Protein AF-A0A7W0NU96-F1 (afdb_monomer)

Sequence (80 aa):
ETVIEIDGPNGKMPVKYKAAMEASKATLSATRTLSGPMGDITMTTKDSWSLSAEGKTLTVVREQSTPRGTNSSTMVFAKK

Structure (mmCIF, N/CA/C/O backbone):
data_AF-A0A7W0NU96-F1
#
_entry.id   AF-A0A7W0NU96-F1
#
loop_
_atom_site.group_PDB
_atom_site.id
_atom_site.type_symbol
_atom_site.label_atom_id
_atom_site.label_alt_id
_atom_site.label_comp_id
_atom_site.label_asym_id
_atom_site.label_entity_id
_atom_site.label_seq_id
_atom_site.pdbx_PDB_ins_code
_atom_site.Cartn_x
_atom_site.Cartn_y
_atom_site.Cartn_z
_atom_site.occupancy
_atom_site.B_iso_or_equiv
_atom_site.auth_seq_id
_atom_site.auth_comp_id
_atom_site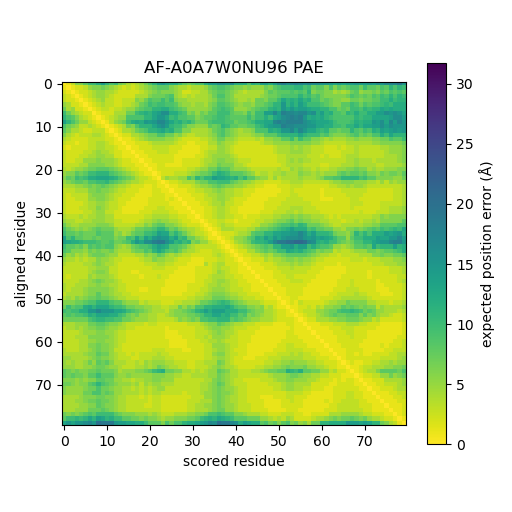.auth_asym_id
_atom_site.auth_atom_id
_atom_site.pdbx_PDB_model_num
ATOM 1 N N . GLU A 1 1 ? 11.660 -5.567 7.175 1.00 77.56 1 GLU A N 1
ATOM 2 C CA . GLU A 1 1 ? 11.520 -5.553 5.703 1.00 77.56 1 GLU A CA 1
ATOM 3 C C . GLU A 1 1 ? 11.479 -6.998 5.253 1.00 77.56 1 GLU A C 1
ATOM 5 O O . GLU A 1 1 ? 12.316 -7.768 5.706 1.00 77.56 1 GLU A O 1
ATOM 10 N N . THR A 1 2 ? 10.481 -7.368 4.458 1.00 89.25 2 THR A N 1
ATOM 11 C CA . THR A 1 2 ? 10.255 -8.744 4.001 1.00 8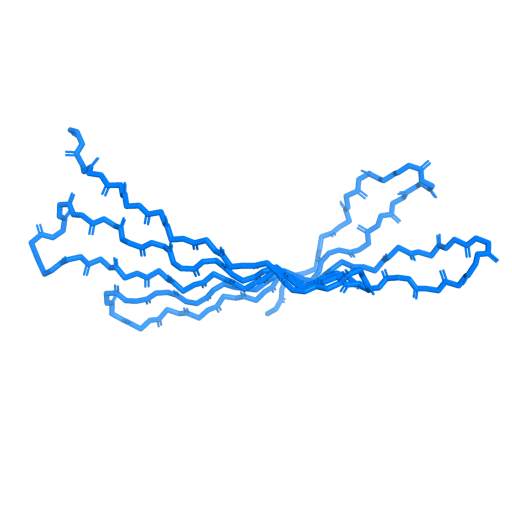9.25 2 THR A CA 1
ATOM 12 C C . THR A 1 2 ? 10.368 -8.764 2.488 1.00 89.25 2 THR A C 1
ATOM 14 O O . THR A 1 2 ? 9.723 -7.957 1.825 1.00 89.25 2 THR A O 1
ATOM 17 N N . VAL A 1 3 ? 11.175 -9.663 1.932 1.00 89.62 3 VAL A N 1
ATOM 18 C CA . VAL A 1 3 ? 11.322 -9.818 0.480 1.00 89.62 3 VAL A CA 1
ATOM 19 C C . VAL A 1 3 ? 10.710 -11.147 0.071 1.00 89.62 3 VAL A C 1
ATOM 21 O O . VAL A 1 3 ? 11.026 -12.171 0.669 1.00 89.62 3 VAL A O 1
ATOM 24 N N . ILE A 1 4 ? 9.816 -11.122 -0.915 1.00 89.19 4 ILE A N 1
ATOM 25 C CA . ILE A 1 4 ? 9.145 -12.317 -1.438 1.00 89.19 4 ILE A CA 1
ATOM 26 C C . ILE A 1 4 ? 9.305 -12.323 -2.954 1.00 89.19 4 ILE A C 1
ATOM 28 O O . ILE A 1 4 ? 9.125 -11.291 -3.597 1.00 89.19 4 ILE A O 1
ATOM 32 N N . GLU A 1 5 ? 9.637 -13.476 -3.523 1.00 87.12 5 GLU A N 1
ATOM 33 C CA . GLU A 1 5 ? 9.612 -13.679 -4.969 1.00 87.12 5 GLU A CA 1
ATOM 34 C C . GLU A 1 5 ? 8.191 -14.034 -5.410 1.00 87.12 5 GLU A C 1
ATOM 36 O O . GLU A 1 5 ? 7.596 -14.975 -4.886 1.00 87.12 5 GLU A O 1
ATOM 41 N N . ILE A 1 6 ? 7.651 -13.289 -6.370 1.00 85.69 6 ILE A N 1
ATOM 42 C CA . ILE A 1 6 ? 6.374 -13.605 -7.017 1.00 85.69 6 ILE A CA 1
ATOM 43 C C . ILE A 1 6 ? 6.614 -13.956 -8.481 1.00 85.69 6 ILE A C 1
ATOM 45 O O . ILE A 1 6 ? 7.513 -13.398 -9.110 1.00 85.69 6 ILE A O 1
ATOM 49 N N . ASP A 1 7 ? 5.801 -14.842 -9.044 1.00 83.38 7 ASP A N 1
ATOM 50 C CA . ASP A 1 7 ? 5.874 -15.142 -10.472 1.00 83.38 7 ASP A CA 1
ATOM 51 C C . ASP A 1 7 ? 5.401 -13.930 -11.286 1.00 83.38 7 ASP A C 1
ATOM 53 O O . ASP A 1 7 ? 4.293 -13.418 -11.108 1.00 83.38 7 ASP A O 1
ATOM 57 N N . GLY A 1 8 ? 6.273 -13.439 -12.163 1.00 76.38 8 GLY A N 1
ATOM 58 C CA . GLY A 1 8 ? 6.007 -12.348 -13.089 1.00 76.38 8 GLY A CA 1
ATOM 59 C C . GLY A 1 8 ? 6.075 -12.804 -14.551 1.00 76.38 8 GLY A C 1
ATOM 60 O O . GLY A 1 8 ? 6.537 -13.908 -14.842 1.00 76.38 8 GLY A O 1
ATOM 61 N N . PRO A 1 9 ? 5.669 -11.941 -15.502 1.00 70.12 9 PRO A N 1
ATOM 62 C CA . PRO A 1 9 ? 5.653 -12.277 -16.930 1.00 70.12 9 PRO A CA 1
ATOM 63 C C . PRO A 1 9 ? 7.007 -12.727 -17.503 1.00 70.12 9 PRO A C 1
ATOM 65 O O . PRO A 1 9 ? 7.035 -13.468 -18.478 1.00 70.12 9 PRO A O 1
ATOM 68 N N . ASN A 1 10 ? 8.117 -12.307 -16.885 1.00 76.81 10 ASN A N 1
ATOM 69 C CA . ASN A 1 10 ? 9.488 -12.623 -17.301 1.00 76.81 10 ASN A CA 1
ATOM 70 C C . ASN A 1 10 ? 10.231 -13.496 -16.268 1.00 76.81 10 ASN A C 1
ATOM 72 O O . ASN A 1 10 ? 11.456 -13.449 -16.185 1.00 76.81 10 ASN A O 1
ATOM 76 N N . GLY A 1 11 ? 9.500 -14.264 -15.455 1.00 80.75 11 GLY A N 1
ATOM 77 C CA . GLY A 1 11 ? 10.055 -15.069 -14.367 1.00 80.75 11 GLY A CA 1
ATOM 78 C C . GLY A 1 11 ? 9.853 -14.432 -12.995 1.00 80.75 11 GLY A C 1
ATOM 79 O O . GLY A 1 11 ? 9.027 -13.535 -12.818 1.00 80.75 11 GLY A O 1
ATOM 80 N N . LYS A 1 12 ? 10.587 -14.930 -12.000 1.00 82.62 12 LYS A N 1
ATOM 81 C CA . LYS A 1 12 ? 10.431 -14.500 -10.610 1.00 82.62 12 LYS A CA 1
ATOM 82 C C . LYS A 1 12 ? 10.835 -13.041 -10.418 1.00 82.62 12 LYS A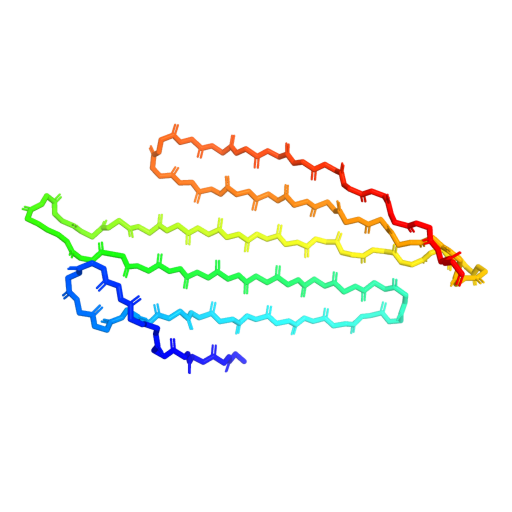 C 1
ATOM 84 O O . LYS A 1 12 ? 11.901 -12.613 -10.851 1.00 82.62 12 LYS A O 1
ATOM 89 N N . MET A 1 13 ? 9.991 -12.295 -9.720 1.00 84.19 13 MET A N 1
ATOM 90 C CA . MET A 1 13 ? 10.176 -10.884 -9.416 1.00 84.19 13 MET A CA 1
ATOM 91 C C . MET A 1 13 ? 10.252 -10.680 -7.903 1.00 84.19 13 MET A C 1
ATOM 93 O O . MET A 1 13 ? 9.302 -11.033 -7.198 1.00 84.19 13 MET A O 1
ATOM 97 N N . PRO A 1 14 ? 11.332 -10.080 -7.379 1.00 87.12 14 PRO A N 1
ATOM 98 C CA . PRO A 1 14 ? 11.407 -9.750 -5.968 1.00 87.12 14 PRO A CA 1
ATOM 99 C C . PRO A 1 14 ? 10.484 -8.570 -5.648 1.00 87.12 14 PRO A C 1
ATOM 101 O O . PRO A 1 14 ? 10.532 -7.515 -6.289 1.00 87.12 14 PRO A O 1
ATOM 104 N N . VAL A 1 15 ? 9.675 -8.726 -4.604 1.00 91.44 15 VAL A N 1
ATOM 105 C CA . VAL A 1 15 ? 8.858 -7.657 -4.029 1.00 91.44 15 VAL A CA 1
ATOM 106 C C . VAL A 1 15 ? 9.301 -7.410 -2.600 1.00 91.44 15 VAL A C 1
ATOM 108 O O . VAL A 1 15 ? 9.318 -8.321 -1.772 1.00 91.44 15 VAL A O 1
ATOM 111 N N . LYS A 1 16 ? 9.660 -6.159 -2.311 1.00 94.38 16 LYS A N 1
ATOM 112 C CA . LYS A 1 16 ? 10.044 -5.702 -0.975 1.00 94.38 16 LYS A CA 1
ATOM 113 C C . LYS A 1 16 ? 8.830 -5.118 -0.275 1.00 94.38 16 LYS A C 1
ATOM 115 O O . LYS A 1 16 ? 8.265 -4.134 -0.745 1.00 94.38 16 LYS A O 1
ATOM 120 N N . TYR A 1 17 ? 8.474 -5.693 0.862 1.00 95.44 17 TYR A N 1
ATOM 121 C CA . TYR A 1 17 ? 7.410 -5.227 1.737 1.00 95.44 17 TYR A CA 1
ATOM 122 C C . TYR A 1 17 ? 7.989 -4.602 3.007 1.00 95.44 17 TYR A C 1
ATOM 124 O O . TYR A 1 17 ? 8.877 -5.161 3.662 1.00 95.44 17 TYR A O 1
ATOM 132 N N . LYS A 1 18 ? 7.448 -3.452 3.406 1.00 96.06 18 LYS A N 1
ATOM 133 C CA . LYS A 1 18 ? 7.668 -2.869 4.734 1.00 96.06 18 LYS A CA 1
ATOM 134 C C . LYS A 1 18 ? 6.326 -2.538 5.354 1.00 96.06 18 LYS A C 1
ATOM 136 O O . LYS A 1 18 ? 5.442 -2.038 4.666 1.00 96.06 18 LYS A O 1
ATOM 141 N N . ALA A 1 19 ? 6.206 -2.790 6.647 1.00 95.25 19 ALA A N 1
ATOM 142 C CA . ALA A 1 19 ? 5.059 -2.391 7.436 1.00 95.25 19 ALA A CA 1
ATOM 143 C C . ALA A 1 19 ? 5.547 -1.765 8.742 1.00 95.25 19 ALA A C 1
ATOM 145 O O . ALA A 1 19 ? 6.526 -2.239 9.323 1.00 95.25 19 ALA A O 1
ATOM 146 N N . ALA A 1 20 ? 4.864 -0.720 9.190 1.00 95.81 20 ALA A N 1
ATOM 147 C CA . ALA A 1 20 ? 4.998 -0.162 10.526 1.00 95.81 20 ALA A CA 1
ATOM 148 C C . ALA A 1 20 ? 3.597 0.060 11.097 1.00 95.81 20 ALA A C 1
ATOM 150 O O . ALA A 1 20 ? 2.701 0.504 10.380 1.00 95.81 20 ALA A O 1
ATOM 151 N N . MET A 1 21 ? 3.398 -0.272 12.370 1.00 94.31 21 MET A N 1
ATOM 152 C CA . MET A 1 21 ? 2.124 -0.076 13.058 1.00 94.31 21 MET A CA 1
ATOM 153 C C . MET A 1 21 ? 2.315 0.807 14.282 1.00 94.31 21 MET A C 1
ATOM 155 O O . MET A 1 21 ? 3.256 0.620 15.048 1.00 94.31 21 MET A O 1
ATOM 159 N N . GLU A 1 22 ? 1.386 1.736 14.468 1.00 92.50 22 GLU A N 1
ATOM 160 C CA . GLU A 1 22 ? 1.344 2.694 15.566 1.00 92.50 22 GLU A CA 1
ATOM 161 C C . GLU A 1 22 ? -0.097 2.788 16.072 1.00 92.50 22 GLU A C 1
ATOM 163 O O . GLU A 1 22 ? -0.931 3.488 15.496 1.00 92.50 22 GLU A O 1
ATOM 168 N N . ALA A 1 23 ? -0.405 2.063 17.149 1.00 90.44 23 ALA A N 1
ATOM 169 C CA . ALA A 1 23 ? -1.737 2.007 17.756 1.00 90.44 23 ALA A CA 1
ATOM 170 C C . ALA A 1 23 ? -2.863 1.720 16.735 1.00 90.44 23 ALA A C 1
ATOM 172 O O . ALA A 1 23 ? -3.028 0.581 16.306 1.00 90.44 23 ALA A O 1
ATOM 173 N N . SER A 1 24 ? -3.640 2.739 16.350 1.00 92.31 24 SER A N 1
ATOM 174 C CA . SER A 1 24 ? -4.758 2.644 15.400 1.00 92.31 24 SER A CA 1
ATOM 175 C C . SER A 1 24 ? -4.371 2.922 13.944 1.00 92.31 24 SER A C 1
ATOM 177 O O . SER A 1 24 ? -5.248 3.015 13.082 1.00 92.31 24 SER A O 1
ATOM 179 N N . LYS A 1 25 ? -3.075 3.076 13.652 1.00 95.06 25 LYS A N 1
ATOM 180 C CA . LYS A 1 25 ? -2.553 3.342 12.312 1.00 95.06 25 LYS A CA 1
ATOM 181 C C . LYS A 1 25 ? -1.581 2.257 11.874 1.00 95.06 25 LYS A C 1
ATOM 183 O O . LYS A 1 25 ? -0.785 1.760 12.667 1.00 95.06 25 LYS A O 1
ATOM 188 N N . ALA A 1 26 ? -1.603 1.937 10.589 1.00 96.81 26 ALA A N 1
ATOM 189 C CA . ALA A 1 26 ? -0.571 1.129 9.958 1.00 96.81 26 ALA A CA 1
ATOM 190 C C . ALA A 1 26 ? -0.110 1.807 8.671 1.00 96.81 26 ALA A C 1
ATOM 192 O O . ALA A 1 26 ? -0.912 2.361 7.927 1.00 96.81 26 ALA A O 1
ATOM 193 N N . THR A 1 27 ? 1.186 1.761 8.400 1.00 96.88 27 THR A N 1
ATOM 194 C CA . THR A 1 27 ? 1.752 2.147 7.111 1.00 96.88 27 THR A CA 1
ATOM 195 C C . THR A 1 27 ? 2.331 0.906 6.464 1.00 96.88 27 THR A C 1
ATOM 197 O O . THR A 1 27 ? 3.081 0.157 7.090 1.00 96.88 27 THR A O 1
ATOM 200 N N . LEU A 1 28 ? 1.956 0.661 5.217 1.00 97.00 28 LEU A N 1
ATOM 201 C CA . LEU A 1 28 ? 2.454 -0.445 4.420 1.00 97.00 28 LEU A CA 1
ATOM 202 C C . LEU A 1 28 ? 3.101 0.122 3.167 1.00 97.00 28 LEU A C 1
ATOM 204 O O . LEU A 1 28 ? 2.629 1.097 2.589 1.00 97.00 28 LEU A O 1
ATOM 208 N N . SER A 1 29 ? 4.183 -0.498 2.724 1.00 96.56 29 SER A N 1
ATOM 209 C CA . SER A 1 29 ? 4.769 -0.207 1.426 1.00 96.56 29 SER A CA 1
ATOM 210 C C . SER A 1 29 ? 5.201 -1.482 0.730 1.00 96.56 29 SER A C 1
ATOM 212 O O . SER A 1 29 ? 5.683 -2.419 1.367 1.00 96.56 29 SER A O 1
ATOM 214 N N . ALA A 1 30 ? 5.010 -1.500 -0.582 1.00 95.81 30 ALA A N 1
ATOM 215 C CA . 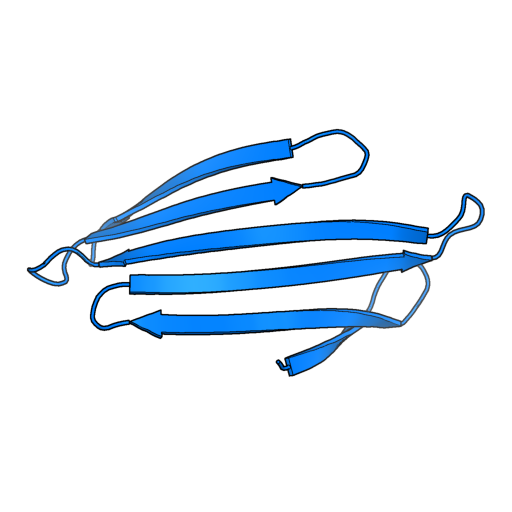ALA A 1 30 ? 5.439 -2.560 -1.471 1.00 95.81 30 ALA A CA 1
ATOM 216 C C . ALA A 1 30 ? 6.206 -1.937 -2.635 1.00 95.81 30 ALA A C 1
ATOM 218 O O . ALA A 1 30 ? 5.676 -1.074 -3.338 1.00 95.81 30 ALA A O 1
ATOM 219 N N . THR A 1 31 ? 7.435 -2.386 -2.855 1.00 94.94 31 THR A N 1
ATOM 220 C CA . THR A 1 31 ? 8.256 -1.985 -3.998 1.00 94.94 31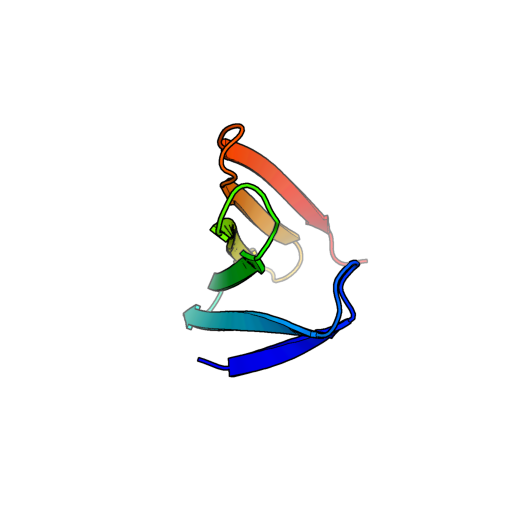 THR A CA 1
ATOM 221 C C . THR A 1 31 ? 8.557 -3.211 -4.838 1.00 94.94 31 THR A C 1
ATOM 223 O O . THR A 1 31 ? 9.070 -4.209 -4.332 1.00 94.94 31 THR A O 1
ATOM 226 N N . ARG A 1 32 ? 8.240 -3.124 -6.127 1.00 91.56 32 ARG A N 1
ATOM 227 C CA . ARG A 1 32 ? 8.514 -4.156 -7.128 1.00 91.56 32 ARG A CA 1
ATOM 228 C C . ARG A 1 32 ? 9.366 -3.567 -8.239 1.00 91.56 32 ARG A C 1
ATOM 230 O O . ARG A 1 32 ? 9.102 -2.446 -8.678 1.00 91.56 32 ARG A O 1
ATOM 237 N N . THR A 1 33 ? 10.347 -4.332 -8.691 1.00 87.38 33 THR A N 1
ATOM 238 C CA . THR A 1 33 ? 11.223 -3.952 -9.798 1.00 87.38 33 THR A CA 1
ATOM 239 C C . THR A 1 33 ? 11.095 -4.995 -10.898 1.00 87.38 33 THR A C 1
ATOM 241 O O . THR A 1 33 ? 11.322 -6.179 -10.671 1.00 87.38 33 THR A O 1
ATOM 244 N N . LEU A 1 34 ? 10.677 -4.542 -12.074 1.00 83.75 34 LEU A N 1
ATOM 245 C CA . LEU A 1 34 ? 10.554 -5.317 -13.299 1.00 83.75 34 LEU A CA 1
ATOM 246 C C . LEU A 1 34 ? 11.762 -5.020 -14.183 1.00 83.75 34 LEU A C 1
ATOM 248 O O . LEU A 1 34 ? 11.889 -3.897 -14.662 1.00 83.75 34 LEU A O 1
ATOM 252 N N . SER A 1 35 ? 12.596 -6.016 -14.453 1.00 80.44 35 SER A N 1
ATOM 253 C CA . SER A 1 35 ? 13.647 -5.900 -15.464 1.00 80.44 35 SER A CA 1
ATOM 254 C C . SER A 1 35 ? 13.100 -6.330 -16.825 1.00 80.44 35 SER A C 1
ATOM 256 O O . SER A 1 35 ? 12.528 -7.415 -16.969 1.00 80.44 35 SER A O 1
ATOM 258 N N . GLY A 1 36 ? 13.235 -5.467 -17.829 1.00 76.44 36 GLY A N 1
ATOM 259 C CA . GLY A 1 36 ? 12.836 -5.757 -19.204 1.00 76.44 36 GLY A CA 1
ATOM 260 C C . GLY A 1 36 ? 13.855 -5.248 -20.224 1.00 76.44 36 GLY A C 1
ATOM 261 O O . GLY A 1 36 ? 14.811 -4.571 -19.854 1.00 76.44 36 GLY A O 1
ATOM 262 N N . PRO A 1 37 ? 13.643 -5.513 -21.527 1.00 76.12 37 PRO A N 1
ATOM 263 C CA . PRO A 1 37 ? 14.551 -5.066 -22.591 1.00 76.12 37 PRO A CA 1
ATOM 264 C C . PRO A 1 37 ? 14.768 -3.543 -22.637 1.00 76.12 37 PRO A C 1
ATOM 266 O O . PRO A 1 37 ? 15.771 -3.076 -23.159 1.00 76.12 37 PRO A O 1
ATOM 269 N N . MET A 1 38 ? 13.827 -2.776 -22.078 1.00 78.75 38 MET A N 1
ATOM 270 C CA . MET A 1 38 ? 13.866 -1.312 -21.981 1.00 78.75 38 MET A CA 1
ATOM 271 C C . MET A 1 38 ? 14.490 -0.801 -20.665 1.00 78.75 38 MET A C 1
ATOM 273 O O . MET A 1 38 ? 14.414 0.394 -20.387 1.00 78.75 38 MET A O 1
ATOM 277 N N . GLY A 1 39 ? 15.081 -1.682 -19.851 1.00 82.56 39 GLY A N 1
ATOM 278 C CA . GLY A 1 39 ? 15.657 -1.368 -18.541 1.00 82.56 39 GLY A CA 1
ATOM 279 C C . GLY A 1 39 ? 14.753 -1.726 -17.356 1.00 82.56 39 GLY A C 1
ATOM 280 O O . GLY A 1 39 ? 13.700 -2.354 -17.513 1.00 82.56 39 GLY A O 1
ATOM 281 N N . ASP A 1 40 ? 15.189 -1.331 -16.159 1.00 85.88 40 ASP A N 1
ATOM 282 C CA . ASP A 1 40 ? 14.490 -1.611 -14.905 1.00 85.88 40 ASP A CA 1
ATOM 283 C C . ASP A 1 40 ? 13.360 -0.609 -14.647 1.00 85.88 40 ASP A C 1
ATOM 285 O O . ASP A 1 40 ? 13.555 0.606 -14.590 1.00 85.88 40 ASP A O 1
ATOM 289 N N . ILE A 1 41 ? 12.159 -1.133 -14.419 1.00 88.31 41 ILE A N 1
ATOM 290 C CA . ILE A 1 41 ? 10.970 -0.374 -14.046 1.00 88.31 41 ILE A CA 1
ATOM 291 C C . ILE A 1 41 ? 10.646 -0.657 -12.586 1.00 88.31 41 ILE A C 1
ATOM 293 O O . ILE A 1 41 ? 10.316 -1.780 -12.217 1.00 88.31 41 ILE A O 1
ATOM 297 N N . THR A 1 42 ? 10.670 0.381 -11.752 1.00 90.81 42 THR A N 1
ATOM 298 C CA . THR A 1 42 ? 10.255 0.274 -10.349 1.00 90.81 42 THR A CA 1
ATOM 299 C C . THR A 1 42 ? 8.846 0.821 -10.163 1.00 90.81 42 THR A C 1
ATOM 301 O O . THR A 1 42 ? 8.510 1.897 -10.653 1.00 90.81 42 THR A O 1
ATOM 304 N N . MET A 1 43 ? 8.018 0.086 -9.426 1.00 93.25 43 MET A N 1
ATOM 305 C CA . MET A 1 43 ? 6.694 0.529 -9.000 1.00 93.25 43 MET A CA 1
ATOM 306 C C . MET A 1 43 ? 6.616 0.446 -7.482 1.00 93.25 43 MET A C 1
ATOM 308 O O . MET A 1 43 ? 6.983 -0.571 -6.890 1.00 93.25 43 MET A O 1
ATOM 312 N N . THR A 1 44 ? 6.091 1.495 -6.857 1.00 96.06 44 THR A N 1
ATOM 313 C CA . THR A 1 44 ? 5.916 1.557 -5.404 1.00 96.06 44 THR A CA 1
ATOM 314 C C . THR A 1 44 ? 4.448 1.756 -5.074 1.00 96.06 44 THR A C 1
ATOM 316 O O . THR A 1 44 ? 3.771 2.570 -5.692 1.00 96.06 44 THR A O 1
ATOM 319 N N . THR A 1 45 ? 3.942 1.010 -4.102 1.00 97.06 45 THR A N 1
ATOM 320 C CA . THR A 1 45 ? 2.643 1.254 -3.472 1.00 97.06 45 THR A CA 1
ATOM 321 C C . THR A 1 45 ? 2.882 1.588 -2.012 1.00 97.06 45 THR A C 1
ATOM 323 O O . THR A 1 45 ? 3.658 0.896 -1.357 1.00 97.06 45 THR A O 1
ATOM 326 N N . LYS A 1 46 ? 2.240 2.640 -1.513 1.00 97.56 46 LYS A N 1
ATOM 327 C CA . LYS A 1 46 ? 2.199 2.996 -0.097 1.00 97.56 46 LYS A CA 1
ATOM 328 C C . LYS A 1 46 ? 0.747 3.056 0.337 1.00 97.56 46 LYS A C 1
ATOM 330 O O . LYS A 1 46 ? -0.038 3.756 -0.291 1.00 97.56 46 LYS A O 1
ATOM 335 N N . ASP A 1 47 ? 0.422 2.368 1.418 1.00 97.69 47 ASP A N 1
ATOM 336 C CA . ASP A 1 47 ? -0.893 2.427 2.032 1.00 97.69 47 ASP A CA 1
ATOM 337 C C . ASP A 1 47 ? -0.771 2.972 3.457 1.00 97.69 47 ASP A C 1
ATOM 339 O O . ASP A 1 47 ? 0.011 2.465 4.260 1.00 97.69 47 ASP A O 1
ATOM 343 N N . SER A 1 48 ? -1.582 3.975 3.777 1.00 97.44 48 SER A N 1
ATOM 344 C CA . SER A 1 48 ? -1.771 4.503 5.127 1.00 97.44 48 SER A CA 1
ATOM 345 C C . SER A 1 48 ? -3.150 4.095 5.617 1.00 97.44 48 SER A C 1
ATOM 347 O O . SER A 1 48 ? -4.167 4.511 5.063 1.00 97.44 48 SER A O 1
ATOM 349 N N . TRP A 1 49 ? -3.179 3.240 6.626 1.00 97.81 49 TRP A N 1
ATOM 350 C CA . TRP A 1 49 ? -4.382 2.679 7.220 1.00 97.81 49 TRP A CA 1
ATOM 351 C C . TRP A 1 49 ? -4.658 3.399 8.531 1.00 97.81 49 TRP A C 1
ATOM 353 O O . TRP A 1 49 ? -3.754 3.562 9.351 1.00 97.81 49 TRP A O 1
ATOM 363 N N . SER A 1 50 ? -5.903 3.804 8.747 1.00 96.81 50 SER A N 1
ATOM 364 C CA . SER A 1 50 ? -6.374 4.347 10.016 1.00 96.81 50 SER A CA 1
ATOM 365 C C . SER A 1 50 ? -7.689 3.694 10.415 1.00 96.81 50 SER A C 1
ATOM 367 O O . SER A 1 50 ? -8.650 3.647 9.647 1.00 96.81 50 SER A O 1
ATOM 369 N N . LEU A 1 51 ? -7.724 3.176 11.638 1.00 96.25 51 LEU A N 1
ATOM 370 C CA . LEU A 1 51 ? -8.923 2.619 12.242 1.00 96.25 51 LEU A CA 1
ATOM 371 C C . LEU A 1 51 ? -9.605 3.698 13.093 1.00 96.25 51 LEU A C 1
ATOM 373 O O . LEU A 1 51 ? -8.952 4.371 13.894 1.00 96.25 51 LEU A O 1
ATOM 377 N N . SER A 1 52 ? -10.918 3.861 12.928 1.00 94.19 52 SER A N 1
ATOM 378 C CA . SER A 1 52 ? -11.752 4.717 13.785 1.00 94.19 52 SER A CA 1
ATOM 379 C C . SER A 1 52 ? -11.604 4.328 15.259 1.00 94.19 52 SER A C 1
ATOM 381 O O . SER A 1 52 ? -11.414 3.144 15.545 1.00 94.19 52 SER A O 1
ATOM 383 N N . ALA A 1 53 ? -11.782 5.270 16.187 1.00 89.25 53 ALA A N 1
ATOM 384 C CA . ALA A 1 53 ? -11.669 5.008 17.626 1.00 89.25 53 ALA A CA 1
ATOM 385 C C . ALA A 1 53 ? -12.596 3.871 18.099 1.00 89.25 53 ALA A C 1
ATOM 387 O O . ALA A 1 53 ? -12.201 3.028 18.897 1.00 89.25 53 ALA A O 1
ATOM 388 N N . GLU A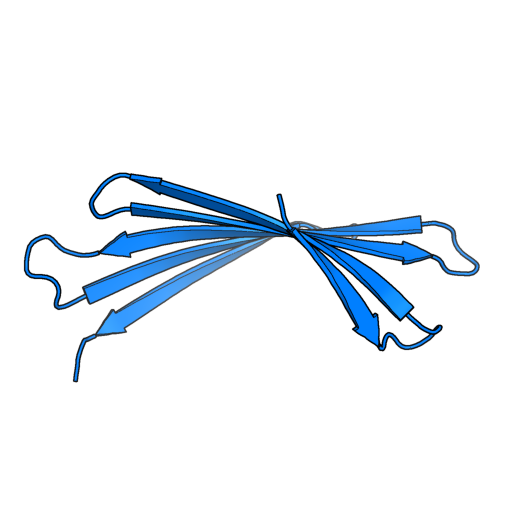 1 54 ? -13.803 3.795 17.542 1.00 90.25 54 GLU A N 1
ATOM 389 C CA . GLU A 1 54 ? -14.785 2.745 17.813 1.00 90.25 54 GLU A CA 1
ATOM 390 C C . GLU A 1 54 ? -14.493 1.398 17.122 1.00 90.25 54 GLU A C 1
ATOM 392 O O . GLU A 1 54 ? -15.239 0.435 17.308 1.00 90.25 54 GLU A O 1
ATOM 397 N N . GLY A 1 55 ? -13.442 1.309 16.301 1.00 89.44 55 GLY A N 1
ATOM 398 C CA . GLY A 1 55 ? -13.048 0.083 15.600 1.00 89.44 55 GLY A CA 1
ATOM 399 C C . GLY A 1 55 ? -14.039 -0.406 14.536 1.00 89.44 55 GLY A C 1
ATOM 400 O O . GLY A 1 55 ? -14.023 -1.588 14.184 1.00 89.44 55 GLY A O 1
ATOM 401 N N . LYS A 1 56 ? -14.930 0.466 14.049 1.00 95.31 56 LYS A N 1
ATOM 402 C CA . LYS A 1 56 ? -15.989 0.119 13.085 1.00 95.31 56 LYS A CA 1
ATOM 403 C C . LYS A 1 56 ? -15.661 0.512 11.650 1.00 95.31 56 LYS A C 1
ATOM 405 O O . LYS A 1 56 ? -16.242 -0.064 10.737 1.00 95.31 56 LYS A O 1
ATOM 410 N N . THR A 1 57 ? -14.732 1.442 11.451 1.00 96.56 57 THR A N 1
ATOM 411 C CA . THR A 1 57 ? -14.383 1.961 10.127 1.00 96.56 57 THR A CA 1
ATOM 412 C C . THR A 1 57 ? -12.878 1.915 9.923 1.00 96.56 57 THR A C 1
ATOM 414 O O . THR A 1 57 ? -12.124 2.455 10.734 1.00 96.56 57 THR A O 1
ATOM 417 N N . LEU A 1 58 ? -12.442 1.292 8.831 1.00 97.19 58 LEU A N 1
ATOM 418 C CA . LEU A 1 58 ? -11.062 1.319 8.359 1.00 97.19 58 LEU A CA 1
ATOM 419 C C . LEU A 1 58 ? -10.975 2.241 7.143 1.00 97.19 58 LEU A C 1
ATOM 421 O O . LEU A 1 58 ? -11.608 1.985 6.119 1.00 97.19 58 LEU A O 1
ATOM 425 N N . THR A 1 59 ? -10.152 3.276 7.238 1.00 97.69 59 THR A N 1
ATOM 426 C CA . THR A 1 59 ? -9.812 4.143 6.111 1.00 97.69 59 THR A CA 1
ATOM 427 C C . THR A 1 59 ? -8.432 3.768 5.597 1.00 97.69 59 THR A C 1
ATOM 429 O O . THR A 1 59 ? -7.478 3.677 6.367 1.00 97.69 59 THR A O 1
ATOM 432 N N . VAL A 1 60 ? -8.314 3.562 4.290 1.00 98.00 60 VAL A N 1
ATOM 433 C CA . VAL A 1 60 ? -7.051 3.280 3.607 1.00 98.00 60 VAL A CA 1
ATOM 434 C C . VAL A 1 60 ? -6.810 4.358 2.564 1.00 98.00 60 VAL A C 1
ATOM 436 O O . VAL A 1 60 ? -7.574 4.483 1.610 1.00 98.00 60 VAL A O 1
ATOM 439 N N . VAL A 1 61 ? -5.726 5.109 2.722 1.00 97.81 61 VAL A N 1
ATOM 440 C CA . VAL A 1 61 ? -5.211 6.015 1.691 1.00 97.81 61 VAL A 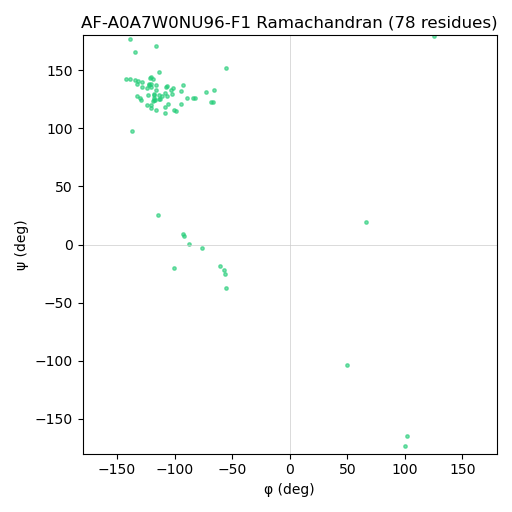CA 1
ATOM 441 C C . VAL A 1 61 ? -4.068 5.305 0.985 1.00 97.81 61 VAL A C 1
ATOM 443 O O . VAL A 1 61 ? -3.047 5.014 1.603 1.00 97.81 61 VAL A O 1
ATOM 446 N N . ARG A 1 62 ? -4.253 5.008 -0.297 1.00 97.88 62 ARG A N 1
ATOM 447 C CA . ARG A 1 62 ? -3.284 4.315 -1.144 1.00 97.88 62 ARG A CA 1
ATOM 448 C C . ARG A 1 62 ? -2.682 5.275 -2.153 1.00 97.88 62 ARG A C 1
ATOM 450 O O . ARG A 1 62 ? -3.412 5.920 -2.900 1.00 97.88 62 ARG A O 1
ATOM 457 N N . GLU A 1 63 ? -1.362 5.279 -2.239 1.00 97.50 63 GLU A N 1
ATOM 458 C CA . GLU A 1 63 ? -0.585 5.971 -3.260 1.00 97.50 63 GLU A CA 1
ATOM 459 C C . GLU A 1 63 ? 0.207 4.945 -4.075 1.00 97.50 63 GLU A C 1
ATOM 461 O O . GLU A 1 63 ? 0.966 4.139 -3.534 1.00 97.50 63 GLU A O 1
ATOM 466 N N . GLN A 1 64 ? 0.023 4.957 -5.391 1.00 96.06 64 GLN A N 1
ATOM 467 C CA . GLN A 1 64 ? 0.726 4.097 -6.333 1.00 96.06 64 GLN A CA 1
ATOM 468 C C . GLN A 1 64 ? 1.578 4.956 -7.253 1.00 96.06 64 GLN A C 1
ATOM 470 O O . GLN A 1 64 ? 1.050 5.729 -8.044 1.00 96.06 64 GLN A O 1
ATOM 475 N N . SER A 1 65 ? 2.893 4.789 -7.175 1.00 95.19 65 SER A N 1
ATOM 476 C CA . SER A 1 65 ? 3.853 5.473 -8.033 1.00 95.19 65 SER A CA 1
ATOM 477 C C . SER A 1 65 ? 4.423 4.503 -9.063 1.00 95.19 65 SER A C 1
ATOM 479 O O . SER A 1 65 ? 4.896 3.409 -8.733 1.00 95.19 65 SER A O 1
ATOM 481 N N . THR A 1 66 ? 4.351 4.908 -10.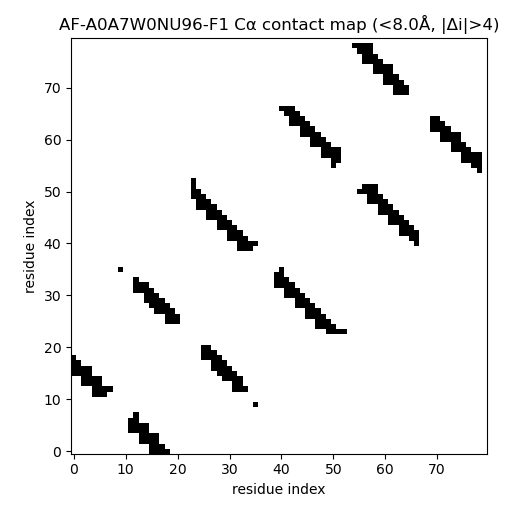326 1.00 92.31 66 THR A N 1
ATOM 482 C CA . THR A 1 66 ? 4.874 4.180 -11.484 1.00 92.31 66 THR A CA 1
ATOM 483 C C . THR A 1 66 ? 5.640 5.151 -12.386 1.00 92.31 66 THR A C 1
ATOM 485 O O . THR A 1 66 ? 5.427 6.360 -12.283 1.00 92.31 66 THR A O 1
ATOM 488 N N . PRO A 1 67 ? 6.449 4.673 -13.349 1.00 89.31 67 PRO A N 1
ATOM 489 C CA . PRO A 1 67 ? 7.072 5.568 -14.327 1.00 89.31 67 PRO A CA 1
ATOM 490 C C . PRO A 1 67 ? 6.069 6.356 -15.183 1.00 89.31 67 PRO A C 1
ATOM 492 O O . PRO A 1 67 ? 6.433 7.357 -15.786 1.00 89.31 67 PRO A O 1
ATOM 495 N N . ARG A 1 68 ? 4.805 5.912 -15.251 1.00 88.94 68 ARG A N 1
ATOM 496 C CA . ARG A 1 68 ? 3.727 6.597 -15.981 1.00 88.94 68 ARG A CA 1
ATOM 497 C C . ARG A 1 68 ? 3.004 7.655 -15.141 1.00 88.94 68 ARG A C 1
ATOM 499 O O . ARG A 1 68 ? 2.067 8.271 -15.636 1.00 88.94 68 ARG A O 1
ATOM 506 N N . GLY A 1 69 ? 3.417 7.852 -13.890 1.00 93.06 69 GLY A N 1
ATOM 507 C CA . GLY A 1 69 ? 2.828 8.808 -12.960 1.00 93.06 69 GLY A CA 1
ATOM 508 C C . GLY A 1 69 ? 2.388 8.171 -11.644 1.00 93.06 69 GLY A C 1
ATOM 509 O O . GLY A 1 69 ? 2.512 6.957 -11.430 1.00 93.06 69 GLY A O 1
ATOM 510 N N . THR A 1 70 ? 1.863 9.027 -10.769 1.00 95.31 70 THR A N 1
ATOM 511 C CA . THR A 1 70 ? 1.344 8.658 -9.451 1.00 95.31 70 THR A CA 1
ATOM 512 C C . THR A 1 70 ? -0.180 8.718 -9.448 1.00 95.31 70 THR A C 1
ATOM 514 O O . THR A 1 70 ? -0.769 9.662 -9.968 1.00 95.31 70 THR A O 1
ATOM 517 N N . ASN A 1 71 ? -0.815 7.715 -8.849 1.00 96.12 71 ASN A N 1
ATOM 518 C CA . ASN A 1 71 ? -2.255 7.651 -8.624 1.00 96.12 71 ASN A CA 1
ATOM 519 C C . ASN A 1 71 ? -2.524 7.538 -7.117 1.00 96.12 71 ASN A C 1
ATOM 521 O O . ASN A 1 71 ? -1.825 6.798 -6.421 1.00 96.12 71 ASN A O 1
ATOM 525 N N . SER A 1 72 ? -3.526 8.259 -6.617 1.00 96.31 72 SER A N 1
ATOM 526 C CA . SER A 1 72 ? -3.989 8.167 -5.237 1.00 96.31 72 SER A CA 1
ATOM 527 C C . SER A 1 72 ? -5.450 7.724 -5.172 1.00 96.31 72 SER A C 1
ATOM 529 O O . SER A 1 72 ? -6.286 8.101 -5.990 1.00 96.31 72 SER A O 1
ATOM 531 N N . SER A 1 73 ? -5.767 6.906 -4.172 1.00 97.19 73 SER A N 1
ATOM 532 C CA . SER A 1 73 ? -7.129 6.439 -3.916 1.00 97.19 73 SER A CA 1
ATOM 533 C C . SER A 1 73 ? -7.396 6.368 -2.420 1.00 97.19 73 SER A C 1
ATOM 535 O O . SER A 1 73 ? -6.522 5.984 -1.642 1.00 97.19 73 SER A O 1
ATOM 537 N N . THR A 1 74 ? -8.617 6.714 -2.026 1.00 97.94 74 THR A N 1
ATOM 538 C CA . THR A 1 74 ? -9.091 6.567 -0.649 1.00 97.94 74 THR A CA 1
ATOM 539 C C . THR A 1 74 ? -10.191 5.520 -0.629 1.00 97.94 74 THR A C 1
ATOM 541 O O . THR A 1 74 ? -11.172 5.628 -1.362 1.00 97.94 74 THR A O 1
ATOM 544 N N . MET A 1 75 ? -10.023 4.507 0.212 1.00 98.00 75 MET A N 1
ATOM 545 C CA . MET A 1 75 ? -10.987 3.435 0.428 1.00 98.00 75 MET A CA 1
ATOM 546 C C . MET A 1 75 ? -11.481 3.502 1.870 1.00 98.00 75 MET A C 1
ATOM 548 O O . MET A 1 75 ? -10.689 3.695 2.792 1.00 98.00 75 MET A O 1
ATOM 552 N N . VAL A 1 76 ? -12.786 3.333 2.066 1.00 97.31 76 VAL A N 1
ATOM 553 C CA . VAL A 1 76 ? -13.418 3.319 3.389 1.00 97.31 76 VAL A CA 1
ATOM 554 C C . VAL A 1 76 ? -14.175 2.007 3.531 1.00 97.31 76 VAL A C 1
ATOM 556 O O . VAL A 1 76 ? -15.066 1.709 2.738 1.00 97.31 76 VAL A O 1
ATOM 559 N N . PHE A 1 77 ? -13.806 1.220 4.535 1.00 96.75 77 PHE A N 1
ATOM 560 C CA . PHE A 1 77 ? -14.392 -0.081 4.828 1.00 96.75 77 PHE A CA 1
ATOM 561 C C . PHE A 1 77 ? -15.157 -0.006 6.146 1.00 96.75 77 PHE A C 1
ATOM 563 O O . PHE A 1 77 ? -14.589 0.355 7.176 1.00 96.75 77 PHE A O 1
ATOM 570 N N . ALA A 1 78 ? -16.436 -0.376 6.118 1.00 96.06 78 ALA A N 1
ATOM 571 C CA . ALA A 1 78 ? -17.248 -0.534 7.318 1.00 96.06 78 ALA A CA 1
ATOM 572 C C . ALA A 1 78 ? -17.197 -1.988 7.804 1.00 96.06 78 ALA A C 1
ATOM 574 O O . ALA A 1 78 ? -17.291 -2.927 7.009 1.00 96.06 78 ALA A O 1
ATOM 575 N N . LYS A 1 79 ? -17.069 -2.173 9.117 1.00 92.44 79 LYS A N 1
ATOM 576 C CA . LYS A 1 79 ? -17.184 -3.472 9.778 1.00 92.44 79 LYS A CA 1
ATOM 577 C C . LYS A 1 79 ? -18.631 -3.960 9.657 1.00 92.44 79 LYS A C 1
ATOM 579 O O . LYS A 1 79 ? -19.545 -3.254 10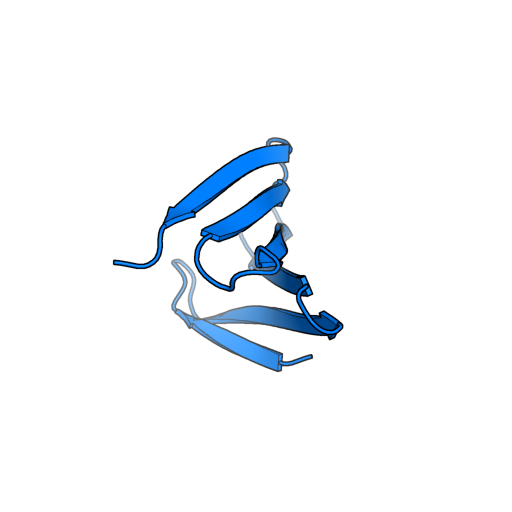.080 1.00 92.44 79 LYS A O 1
ATOM 584 N N . LYS A 1 80 ? -18.816 -5.140 9.063 1.00 84.75 80 LYS A N 1
ATOM 585 C CA . LYS A 1 80 ? -20.114 -5.815 8.957 1.00 84.75 80 LYS A CA 1
ATOM 586 C C . LYS A 1 80 ? -20.393 -6.668 10.190 1.00 84.75 80 LYS A C 1
ATOM 588 O O . LYS A 1 80 ? -19.410 -7.182 10.773 1.00 84.75 80 LYS A O 1
#

Foldseek 3Di:
DDWDWDQDPVGTWIKDWDWDDDVQKIKIKIWTWDQDPVGIWIKMKIWIWGADPVRFKIKIWIWIQTPVGIDIDIDIDGDD

Secondary structure (DSSP, 8-state):
-EEEEEEETTEEEEEEEEEEEETTEEEEEEEEEEEETTEEEEEEEEEEEEE-TTS-EEEEEEEEEETTEEEEEEEEEE--

Nearest PDB structures (foldseek):
  2h1t-assembly1_B  TM=7.581E-01  e=6.668E-01  Pseudomonas aeruginosa
  3px2-assembly1_D  TM=4.771E-01  e=1.076E+00  Streptomyces fradiae

Mean predicted aligned error: 4.87 Å

pLDDT: mean 91.34, std 6.69, range [70.12, 98.0]

Radius of gyration: 15.33 Å; Cα contacts (8 Å, |Δi|>4): 171; chains: 1; bounding box: 36×24×40 Å

Solvent-accessible surface area (backbone atoms only — not comparable to full-atom values): 4542 Å² total; per-residue (Å²): 122,48,76,46,78,41,89,45,101,89,44,79,30,60,32,42,34,42,74,51,76,56,96,58,31,36,39,39,37,41,40,37,55,47,77,51,100,90,47,77,46,61,36,39,39,40,36,44,35,39,46,44,95,85,68,46,37,42,38,37,43,37,40,38,41,42,93,93,48,73,50,76,49,79,47,79,44,71,69,128